Protein AF-A0A4P6BBP7-F1 (afdb_monomer_lite)

Sequence (176 aa):
MAFYSIGCSCLPKFGIRTSGDTGTNFFDWLITDVNALEKSLVGFSEEQFLNNGVEVCDNELRVKDLYTGLRFQHDFPVFSNDKIDPSKIDGAISEIREKYIRRRNRLFEEFHNDNSPTLIRYEWEIANGDEGREETYARRIKDVIDASLGKDYNLIVISNDILSNRVKENTLFFKS

pLDDT: mean 78.28, std 14.06, range [38.88, 96.06]

Radius of gyration: 16.21 Å; chains: 1; bounding box: 40×38×41 Å

Structure (mmCIF, N/CA/C/O backbone):
data_AF-A0A4P6BBP7-F1
#
_entry.id   AF-A0A4P6BBP7-F1
#
loop_
_atom_site.group_PDB
_atom_site.id
_atom_site.type_symbol
_atom_site.label_atom_id
_atom_site.label_alt_id
_atom_site.label_comp_id
_atom_site.label_asym_id
_atom_site.label_entity_id
_atom_site.label_seq_id
_atom_site.pdbx_PDB_ins_code
_atom_site.Cartn_x
_atom_site.Cartn_y
_atom_site.Cartn_z
_atom_site.occupancy
_atom_site.B_iso_or_equiv
_atom_site.auth_seq_id
_atom_site.auth_comp_id
_atom_site.auth_asym_id
_atom_site.auth_atom_id
_atom_site.pdbx_PDB_model_num
ATOM 1 N N . MET A 1 1 ? -1.252 12.608 20.192 1.00 65.94 1 MET A N 1
ATOM 2 C CA . MET A 1 1 ? -2.112 11.736 19.368 1.00 65.94 1 MET A CA 1
ATOM 3 C C . MET A 1 1 ? -1.290 11.382 18.147 1.00 65.94 1 MET A C 1
ATOM 5 O O . MET A 1 1 ? -0.775 12.317 17.550 1.00 65.94 1 MET A O 1
ATOM 9 N N . ALA A 1 2 ? -1.052 10.104 17.842 1.00 74.25 2 ALA A N 1
ATOM 10 C CA . ALA A 1 2 ? -0.248 9.758 16.672 1.00 74.25 2 ALA A CA 1
ATOM 11 C C . ALA A 1 2 ? -1.137 9.617 15.428 1.00 74.25 2 ALA A C 1
ATOM 13 O O . ALA A 1 2 ? -2.259 9.106 15.494 1.00 74.25 2 ALA A O 1
ATOM 14 N N . PHE A 1 3 ? -0.619 10.090 14.297 1.00 77.31 3 PHE A N 1
ATOM 15 C CA . PHE A 1 3 ? -1.269 9.998 12.996 1.00 77.31 3 PHE A CA 1
ATOM 16 C C . PHE A 1 3 ? -0.535 8.979 12.133 1.00 77.31 3 PHE A C 1
ATOM 18 O O . PHE A 1 3 ? 0.676 9.083 11.940 1.00 77.31 3 PHE A O 1
ATOM 25 N N . TYR A 1 4 ? -1.266 8.020 11.583 1.00 78.69 4 TYR A N 1
ATOM 26 C CA . TYR A 1 4 ? -0.720 6.960 10.748 1.00 78.69 4 TYR A CA 1
ATOM 27 C C . TYR A 1 4 ? -1.298 7.082 9.343 1.00 78.69 4 TYR A C 1
ATOM 29 O O . TYR A 1 4 ? -2.511 6.999 9.147 1.00 78.69 4 TYR A O 1
ATOM 37 N N . SER A 1 5 ? -0.435 7.266 8.345 1.00 78.00 5 SER A N 1
ATOM 38 C CA . SER A 1 5 ? -0.873 7.239 6.950 1.00 78.00 5 SER A CA 1
ATOM 39 C C . SER A 1 5 ? -1.105 5.800 6.486 1.00 78.00 5 SER A C 1
ATOM 41 O O . SER A 1 5 ? -0.190 4.968 6.518 1.00 78.00 5 SER A O 1
ATOM 43 N N . ILE A 1 6 ? -2.317 5.539 6.003 1.00 76.88 6 ILE A N 1
ATOM 44 C CA . ILE A 1 6 ? -2.772 4.278 5.411 1.00 76.88 6 ILE A CA 1
ATOM 45 C C . ILE A 1 6 ? -3.235 4.514 3.967 1.00 76.88 6 ILE A C 1
ATOM 47 O O . ILE A 1 6 ? -4.378 4.223 3.602 1.00 76.88 6 ILE A O 1
ATOM 51 N N . GLY A 1 7 ? -2.395 5.121 3.127 1.00 66.19 7 GLY A N 1
ATOM 52 C CA . GLY A 1 7 ? -2.910 5.494 1.819 1.00 66.19 7 GLY A CA 1
ATOM 53 C C . GLY A 1 7 ? -1.967 6.041 0.771 1.00 66.19 7 GLY A C 1
ATOM 54 O O . GLY A 1 7 ? -0.746 6.072 0.895 1.00 66.19 7 GLY A O 1
ATOM 55 N N . CYS A 1 8 ? -2.657 6.458 -0.286 1.00 61.72 8 CYS A N 1
ATOM 56 C CA . CYS A 1 8 ? -2.241 6.544 -1.666 1.00 61.72 8 CYS A CA 1
ATOM 57 C C . CYS A 1 8 ? -1.877 7.983 -2.054 1.00 61.72 8 CYS A C 1
ATOM 59 O O . CYS A 1 8 ? -2.603 8.628 -2.802 1.00 61.72 8 CYS A O 1
ATOM 61 N N . SER A 1 9 ? -0.791 8.523 -1.499 1.00 64.44 9 SER A N 1
ATOM 62 C CA . SER A 1 9 ? -0.147 9.764 -1.965 1.00 64.44 9 SER A CA 1
ATOM 63 C C . SER A 1 9 ? 1.050 10.102 -1.071 1.00 64.44 9 SER A C 1
ATOM 65 O O . SER A 1 9 ? 1.073 9.781 0.117 1.00 64.44 9 SER A O 1
ATOM 67 N N . CYS A 1 10 ? 2.036 10.821 -1.611 1.00 67.75 10 CYS A N 1
ATOM 68 C CA . CYS A 1 10 ? 3.099 11.436 -0.817 1.00 67.75 10 CYS A CA 1
ATOM 69 C C . CYS A 1 10 ? 2.602 12.610 0.057 1.00 67.75 10 CYS A C 1
ATOM 71 O O . CYS A 1 10 ? 3.303 13.003 0.992 1.00 67.75 10 CYS A O 1
ATOM 73 N N . LEU A 1 11 ? 1.404 13.150 -0.205 1.00 68.19 11 LEU A N 1
ATOM 74 C CA . LEU A 1 11 ? 0.870 14.346 0.457 1.00 68.19 11 LEU A CA 1
ATOM 75 C C . LEU A 1 11 ? 0.536 14.144 1.948 1.00 68.19 11 LEU A C 1
ATOM 77 O O . LEU A 1 11 ? 1.044 14.928 2.750 1.00 68.19 11 LEU A O 1
ATOM 81 N N . PRO A 1 12 ? -0.221 13.111 2.384 1.00 68.00 12 PRO A N 1
ATOM 82 C CA . PRO A 1 12 ? -0.487 12.895 3.813 1.00 68.00 12 PRO A CA 1
ATOM 83 C C . PRO A 1 12 ? 0.788 12.694 4.616 1.00 68.00 12 PRO A C 1
ATOM 85 O O . PRO A 1 12 ? 0.944 13.236 5.705 1.00 68.00 12 PRO A O 1
ATOM 88 N N . LYS A 1 13 ? 1.741 11.961 4.035 1.00 70.56 13 LYS A N 1
ATOM 89 C CA . LYS A 1 13 ? 3.064 11.764 4.617 1.00 70.56 13 LYS A CA 1
ATOM 90 C C . LYS A 1 13 ? 3.785 13.096 4.821 1.00 70.56 13 LYS A C 1
ATOM 92 O O . LYS A 1 13 ? 4.367 13.313 5.881 1.00 70.56 13 LYS A O 1
ATOM 97 N N . PHE A 1 14 ? 3.806 13.953 3.798 1.00 71.38 14 PHE A N 1
ATOM 98 C CA . PHE A 1 14 ? 4.422 15.273 3.906 1.00 71.38 14 PHE A CA 1
ATOM 99 C C . PHE A 1 14 ? 3.766 16.071 5.036 1.00 71.38 14 PHE A C 1
ATOM 101 O O . PHE A 1 14 ? 4.481 16.539 5.916 1.00 71.38 14 PHE A O 1
ATOM 108 N N . GLY A 1 15 ? 2.430 16.092 5.081 1.00 71.00 15 GLY A N 1
ATOM 109 C CA . GLY A 1 15 ? 1.651 16.734 6.141 1.00 71.00 15 GLY A CA 1
ATOM 110 C C . GLY A 1 15 ? 2.038 16.267 7.547 1.00 71.00 15 GLY A C 1
ATOM 111 O O . GLY A 1 15 ? 2.456 17.097 8.352 1.00 71.00 15 GLY A O 1
ATOM 112 N N . ILE A 1 16 ? 1.994 14.951 7.807 1.00 71.31 16 ILE A N 1
ATOM 113 C CA . ILE A 1 16 ? 2.347 14.349 9.112 1.00 71.31 16 ILE A CA 1
ATOM 114 C C . ILE A 1 16 ? 3.785 14.701 9.516 1.00 71.31 16 ILE A C 1
ATOM 116 O O . ILE A 1 16 ? 4.058 15.020 10.666 1.00 71.31 16 ILE A O 1
ATOM 120 N N . ARG A 1 17 ? 4.734 14.686 8.573 1.00 71.19 17 ARG A N 1
ATOM 121 C CA . ARG A 1 17 ? 6.128 15.055 8.874 1.00 71.19 17 ARG A CA 1
ATOM 122 C C . ARG A 1 17 ? 6.276 16.529 9.224 1.00 71.19 17 ARG A C 1
ATOM 124 O O . ARG A 1 17 ? 7.083 16.873 10.082 1.00 71.19 17 ARG A O 1
ATOM 131 N N . THR A 1 18 ? 5.545 17.395 8.531 1.00 72.75 18 THR A N 1
ATOM 132 C CA . THR A 1 18 ? 5.623 18.844 8.741 1.00 72.75 18 THR A CA 1
ATOM 133 C C . THR A 1 18 ? 4.843 19.327 9.959 1.00 72.75 18 THR A C 1
ATOM 135 O O . THR A 1 18 ? 5.152 20.406 10.455 1.00 72.75 18 THR A O 1
ATOM 138 N N . SER A 1 19 ? 3.880 18.552 10.473 1.00 70.44 19 SER A N 1
ATOM 139 C CA . SER A 1 19 ? 3.120 18.913 11.680 1.00 70.44 19 SER A CA 1
ATOM 140 C C . SER A 1 19 ? 3.925 18.766 12.976 1.00 70.44 19 SER A C 1
ATOM 142 O O . SER A 1 19 ? 3.498 19.261 14.015 1.00 70.44 19 SER A O 1
ATOM 144 N N . GLY A 1 20 ? 5.100 18.125 12.927 1.00 65.62 20 GLY A N 1
ATOM 145 C CA . GLY A 1 20 ? 5.904 17.813 14.112 1.00 65.62 20 GLY A CA 1
ATOM 146 C C . GLY A 1 20 ? 5.455 16.542 14.838 1.00 65.62 20 GLY A C 1
ATOM 147 O O . GLY A 1 20 ? 6.032 16.199 15.871 1.00 65.62 20 GLY A O 1
ATOM 148 N N . ASP A 1 21 ? 4.472 15.822 14.292 1.00 66.62 21 ASP A N 1
ATOM 149 C CA . ASP A 1 21 ? 4.033 14.535 14.818 1.00 66.62 21 ASP A CA 1
ATOM 150 C C . ASP A 1 21 ? 5.002 13.414 14.417 1.00 66.62 21 ASP A C 1
ATOM 152 O O . ASP A 1 21 ? 5.487 13.328 13.288 1.00 66.62 21 ASP A O 1
ATOM 156 N N . THR A 1 22 ? 5.274 12.499 15.346 1.00 58.69 22 THR A N 1
ATOM 157 C CA . THR A 1 22 ? 6.232 11.394 15.161 1.00 58.69 22 THR A CA 1
ATOM 158 C C . THR A 1 22 ? 5.605 10.131 14.561 1.00 58.69 22 THR A C 1
ATOM 160 O O . THR A 1 22 ? 6.147 9.042 14.735 1.00 58.69 22 THR A O 1
ATOM 163 N N . GLY A 1 23 ? 4.450 10.241 13.900 1.00 60.41 23 GLY A N 1
ATOM 164 C CA . GLY A 1 23 ? 3.706 9.088 13.390 1.00 60.41 23 GLY A CA 1
ATOM 165 C C . GLY A 1 23 ? 4.483 8.261 12.354 1.00 60.41 23 GLY A C 1
ATOM 166 O O . GLY A 1 23 ? 5.104 8.807 11.435 1.00 60.41 23 GLY A O 1
ATOM 167 N N . THR A 1 24 ? 4.447 6.929 12.481 1.00 62.25 24 THR A N 1
ATOM 168 C CA . THR A 1 24 ? 5.025 5.993 11.497 1.00 62.25 24 THR A CA 1
ATOM 169 C C . THR A 1 24 ? 4.040 5.750 10.343 1.00 62.25 24 THR A C 1
ATOM 171 O O . THR A 1 24 ? 2.829 5.855 10.506 1.00 62.25 24 THR A O 1
ATOM 174 N N . ASN A 1 25 ? 4.546 5.454 9.137 1.00 68.12 25 ASN A N 1
ATOM 175 C CA . ASN A 1 25 ? 3.744 5.385 7.905 1.00 68.12 25 ASN A CA 1
ATOM 176 C C . ASN A 1 25 ? 3.723 3.965 7.325 1.00 68.12 25 ASN A C 1
ATOM 178 O O . ASN A 1 25 ? 4.788 3.381 7.117 1.00 68.12 25 ASN A O 1
ATOM 182 N N . PHE A 1 26 ? 2.530 3.444 7.024 1.00 64.12 26 PHE A N 1
ATOM 183 C CA . PHE A 1 26 ? 2.342 2.052 6.594 1.00 64.12 26 PHE A CA 1
ATOM 184 C C . PHE A 1 26 ? 2.663 1.862 5.115 1.00 64.12 26 PHE A C 1
ATOM 186 O O . PHE A 1 26 ? 3.435 0.991 4.728 1.00 64.12 26 PHE A O 1
ATOM 193 N N . PHE A 1 27 ? 2.088 2.735 4.291 1.00 68.06 27 PHE A N 1
ATOM 194 C CA . PHE A 1 27 ? 2.202 2.724 2.835 1.00 68.06 27 PHE A CA 1
ATOM 195 C C . PHE A 1 27 ? 3.082 3.863 2.354 1.00 68.06 27 PHE A C 1
ATOM 197 O O . PHE A 1 27 ? 2.708 4.672 1.506 1.00 68.06 27 PHE A O 1
ATOM 204 N N . ASP A 1 28 ? 4.260 3.969 2.954 1.00 65.06 28 ASP A N 1
ATOM 205 C CA . ASP A 1 28 ? 5.179 5.018 2.570 1.00 65.06 28 ASP A CA 1
ATOM 206 C C . ASP A 1 28 ? 5.601 4.844 1.103 1.00 65.06 28 ASP A C 1
ATOM 208 O O . ASP A 1 28 ? 6.274 3.871 0.788 1.00 65.06 28 ASP A O 1
ATOM 212 N N . TRP A 1 29 ? 5.206 5.791 0.244 1.00 65.88 29 TRP A N 1
ATOM 213 C CA . TRP A 1 29 ? 5.524 5.837 -1.196 1.00 65.88 29 TRP A CA 1
ATOM 214 C C . TRP A 1 29 ? 4.840 4.770 -2.053 1.00 65.88 29 TRP A C 1
ATOM 216 O O . TRP 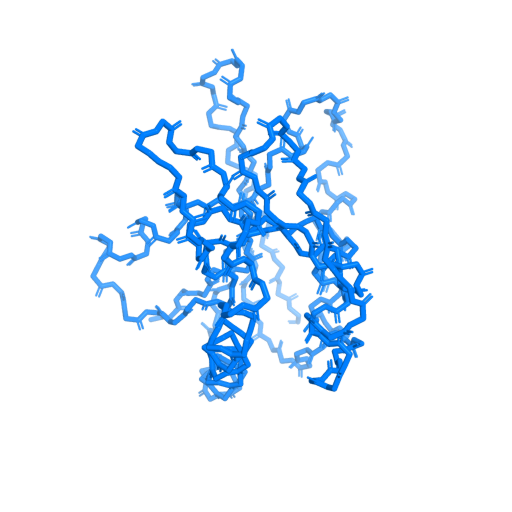A 1 29 ? 5.240 4.532 -3.197 1.00 65.88 29 TRP A O 1
ATOM 226 N N . LEU A 1 30 ? 3.754 4.208 -1.518 1.00 74.56 30 LEU A N 1
ATOM 227 C CA . LEU A 1 30 ? 2.931 3.222 -2.197 1.00 74.56 30 LEU A CA 1
ATOM 228 C C . LEU A 1 30 ? 1.575 3.796 -2.587 1.00 74.56 30 LEU A C 1
ATOM 230 O O . LEU A 1 30 ? 0.913 4.502 -1.825 1.00 74.56 30 LEU A O 1
ATOM 234 N N . ILE A 1 31 ? 1.145 3.433 -3.784 1.00 70.00 31 ILE A N 1
ATOM 235 C CA . ILE A 1 31 ? -0.215 3.636 -4.267 1.00 70.00 31 ILE A CA 1
ATOM 236 C C . ILE A 1 31 ? -1.011 2.395 -3.896 1.00 70.00 31 ILE A C 1
ATOM 238 O O . ILE A 1 31 ? -0.626 1.270 -4.223 1.00 70.00 31 ILE A O 1
ATOM 242 N N . THR A 1 32 ? -2.100 2.624 -3.172 1.00 74.44 32 THR A N 1
ATOM 243 C CA . THR A 1 32 ? -2.875 1.591 -2.487 1.00 74.44 32 THR A CA 1
ATOM 244 C C . THR A 1 32 ? -4.347 1.795 -2.770 1.00 74.44 32 THR A C 1
ATOM 246 O O . THR A 1 32 ? -5.036 2.464 -2.004 1.00 74.44 32 THR A O 1
ATOM 249 N N . ASP A 1 33 ? -4.854 1.215 -3.854 1.00 78.44 33 ASP A N 1
ATOM 250 C CA . ASP A 1 33 ? -6.305 1.073 -3.994 1.00 78.44 33 ASP A CA 1
ATOM 251 C C . ASP A 1 33 ? -6.866 0.194 -2.854 1.00 78.44 33 ASP A C 1
ATOM 253 O O . ASP A 1 33 ? -6.117 -0.409 -2.074 1.00 78.44 33 ASP A O 1
ATOM 257 N N . VAL A 1 34 ? -8.189 0.153 -2.691 1.00 79.62 34 VAL A N 1
ATOM 258 C CA . VAL A 1 34 ? -8.803 -0.598 -1.580 1.00 79.62 34 VAL A CA 1
ATOM 259 C C . VAL A 1 34 ? -8.520 -2.100 -1.653 1.00 79.62 34 VAL A C 1
ATOM 261 O O . VAL A 1 34 ? -8.379 -2.732 -0.607 1.00 79.62 34 VAL A O 1
ATOM 264 N N . ASN A 1 35 ? -8.386 -2.682 -2.846 1.00 83.81 35 ASN A N 1
ATOM 265 C CA . ASN A 1 35 ? -8.072 -4.108 -2.965 1.00 83.81 35 ASN A CA 1
ATOM 266 C C . ASN A 1 35 ? -6.640 -4.381 -2.490 1.00 83.81 35 ASN A C 1
ATOM 268 O O . ASN A 1 35 ? -6.394 -5.347 -1.766 1.00 83.81 35 ASN A O 1
ATOM 272 N N . ALA A 1 36 ? -5.701 -3.508 -2.860 1.00 86.50 36 ALA A N 1
ATOM 273 C CA . ALA A 1 36 ? -4.322 -3.603 -2.407 1.00 86.50 36 ALA A CA 1
ATOM 274 C C . ALA A 1 36 ? -4.201 -3.380 -0.897 1.00 86.50 36 ALA A C 1
ATOM 276 O O . ALA A 1 36 ? -3.488 -4.123 -0.223 1.00 86.50 36 ALA A O 1
ATOM 277 N N . LEU A 1 37 ? -4.958 -2.427 -0.344 1.00 85.56 37 LEU A N 1
ATOM 278 C CA . LEU A 1 37 ? -5.078 -2.226 1.101 1.00 85.56 37 LEU A CA 1
ATOM 279 C C . LEU A 1 37 ? -5.524 -3.515 1.808 1.00 85.56 37 LEU A C 1
ATOM 281 O O . LEU A 1 37 ? -4.878 -3.948 2.761 1.00 85.56 37 LEU A O 1
ATOM 285 N N . GLU A 1 38 ? -6.605 -4.132 1.330 1.00 86.94 38 GLU A N 1
ATOM 286 C CA . GLU A 1 38 ? -7.158 -5.368 1.888 1.00 86.94 38 GLU A CA 1
ATOM 287 C C . GLU A 1 38 ? -6.127 -6.500 1.890 1.00 86.94 38 GLU A C 1
ATOM 289 O O . GLU A 1 38 ? -5.894 -7.137 2.923 1.00 86.94 38 GLU A O 1
ATOM 294 N N . LYS A 1 39 ? -5.432 -6.702 0.765 1.00 87.88 39 LYS A N 1
ATOM 295 C CA . LYS A 1 39 ? -4.370 -7.709 0.657 1.00 87.88 39 LYS A CA 1
ATOM 296 C C . LYS A 1 39 ? -3.187 -7.424 1.579 1.00 87.88 39 LYS A C 1
ATOM 298 O O . LYS A 1 39 ? -2.642 -8.361 2.156 1.00 87.88 39 LYS A O 1
ATOM 303 N N . SER A 1 40 ? -2.799 -6.165 1.760 1.00 85.75 40 SER A N 1
ATOM 304 C CA . SER A 1 40 ? -1.682 -5.782 2.633 1.00 85.75 40 SER A CA 1
ATOM 305 C C . SER A 1 40 ? -2.002 -5.843 4.132 1.00 85.75 40 SER A C 1
ATOM 307 O O . SER A 1 40 ? -1.079 -5.967 4.947 1.00 85.75 40 SER A O 1
ATOM 309 N N . LEU A 1 41 ? -3.281 -5.751 4.508 1.00 84.31 41 LEU A N 1
ATOM 310 C CA . LEU A 1 41 ? -3.718 -5.751 5.904 1.00 84.31 41 LEU A CA 1
ATOM 311 C C . LEU A 1 41 ? -4.217 -7.118 6.383 1.00 84.31 41 LEU A C 1
ATOM 313 O O . LEU A 1 41 ? -3.716 -7.609 7.391 1.00 84.31 41 LEU A O 1
ATOM 317 N N . VAL A 1 42 ? -5.153 -7.745 5.667 1.00 83.12 42 VAL A N 1
ATOM 318 C CA . VAL A 1 42 ? -5.840 -8.973 6.116 1.00 83.12 42 VAL A CA 1
ATOM 319 C C . VAL A 1 42 ? -5.174 -10.235 5.561 1.00 83.12 42 VAL A C 1
ATOM 321 O O . VAL A 1 42 ? -5.053 -11.239 6.254 1.00 83.12 42 VAL A O 1
ATOM 324 N N . GLY A 1 43 ? -4.722 -10.191 4.307 1.00 79.00 43 GLY A N 1
ATOM 325 C CA . GLY A 1 43 ? -4.213 -11.357 3.578 1.00 79.00 43 GLY A CA 1
ATOM 326 C C . GLY A 1 43 ? -2.719 -11.307 3.277 1.00 79.00 43 GLY A C 1
ATOM 327 O O . GLY A 1 43 ? -2.305 -11.811 2.239 1.00 79.00 43 GLY A O 1
ATOM 328 N N . PHE A 1 44 ? -1.904 -10.648 4.098 1.00 89.44 44 PHE A N 1
ATOM 329 C CA . PHE A 1 44 ? -0.506 -10.406 3.742 1.00 89.44 44 PHE A CA 1
ATOM 330 C C . PHE A 1 44 ? 0.363 -11.658 3.917 1.00 89.44 44 PHE A C 1
ATOM 332 O O . PHE A 1 44 ? 0.409 -12.241 4.997 1.00 89.44 44 PHE A O 1
ATOM 339 N N . SER A 1 45 ? 1.098 -12.025 2.866 1.00 92.75 45 SER A N 1
ATOM 340 C CA . SER A 1 45 ? 2.113 -13.079 2.890 1.00 92.75 45 SER A CA 1
ATOM 341 C C . SER A 1 45 ? 3.475 -12.477 2.563 1.00 92.75 45 SER A C 1
ATOM 343 O O . SER A 1 45 ? 3.706 -12.012 1.445 1.00 92.75 45 SER A O 1
ATOM 345 N N . GLU A 1 46 ? 4.389 -12.505 3.537 1.00 92.50 46 GLU A N 1
ATOM 346 C CA . GLU A 1 46 ? 5.773 -12.043 3.365 1.00 92.50 46 GLU A CA 1
ATOM 347 C C . GLU A 1 46 ? 6.531 -12.845 2.305 1.00 92.50 46 GLU A C 1
ATOM 349 O O . GLU A 1 46 ? 7.462 -12.324 1.688 1.00 92.50 46 GLU A O 1
ATOM 354 N N . GLU A 1 47 ? 6.150 -14.107 2.100 1.00 92.38 47 GLU A N 1
ATOM 355 C CA . GLU A 1 47 ? 6.760 -15.000 1.116 1.00 92.38 47 GLU A CA 1
ATOM 356 C C . GLU A 1 47 ? 6.322 -14.677 -0.310 1.00 92.38 47 GLU A C 1
ATOM 358 O O . GLU A 1 47 ? 7.115 -14.848 -1.231 1.00 92.38 47 GLU A O 1
ATOM 363 N N . GLN A 1 48 ? 5.086 -14.208 -0.503 1.00 94.00 48 GLN A N 1
ATOM 364 C CA . GLN A 1 48 ? 4.543 -13.901 -1.831 1.00 94.00 48 GLN A CA 1
ATOM 365 C C . GLN A 1 48 ? 4.808 -12.457 -2.256 1.00 94.00 48 GLN A C 1
ATOM 367 O O . GLN A 1 48 ? 4.977 -12.185 -3.445 1.00 94.00 48 GLN A O 1
ATOM 372 N N . PHE A 1 49 ? 4.868 -11.536 -1.296 1.00 93.94 49 PHE A N 1
ATOM 373 C CA . PHE A 1 49 ? 5.075 -10.116 -1.548 1.00 93.94 49 PHE A CA 1
ATOM 374 C C . PHE A 1 49 ? 6.392 -9.846 -2.295 1.00 93.94 49 PHE A C 1
ATOM 376 O O . PHE A 1 49 ? 7.464 -10.208 -1.810 1.00 93.94 49 PHE A O 1
ATOM 383 N N . LEU A 1 50 ? 6.297 -9.221 -3.476 1.00 93.25 50 LEU A N 1
ATOM 384 C CA . LEU A 1 50 ? 7.385 -8.957 -4.433 1.00 93.25 50 LEU A CA 1
ATOM 385 C C . LEU A 1 50 ? 8.114 -10.195 -4.986 1.00 93.25 50 LEU A C 1
ATOM 387 O O . LEU A 1 50 ? 8.984 -10.057 -5.840 1.00 93.25 50 LEU A O 1
ATOM 391 N N . ASN A 1 51 ? 7.731 -11.401 -4.564 1.00 92.88 51 ASN A N 1
ATOM 392 C CA . ASN A 1 51 ? 8.279 -12.662 -5.066 1.00 92.88 51 ASN A CA 1
ATOM 393 C C . ASN A 1 51 ? 7.353 -13.341 -6.084 1.00 92.88 51 ASN A C 1
ATOM 395 O O . ASN A 1 51 ? 7.813 -14.150 -6.884 1.00 92.88 51 ASN A O 1
ATOM 399 N N . ASN A 1 52 ? 6.056 -13.017 -6.085 1.00 91.44 52 ASN A N 1
ATOM 400 C CA . ASN A 1 52 ? 5.077 -13.557 -7.035 1.00 91.44 52 ASN A CA 1
ATOM 401 C C . ASN A 1 52 ? 5.040 -12.778 -8.368 1.00 91.44 52 ASN A C 1
ATOM 403 O O . ASN A 1 52 ? 4.027 -12.770 -9.069 1.00 91.44 52 ASN A O 1
ATOM 407 N N . GLY A 1 53 ? 6.138 -12.099 -8.698 1.00 92.25 53 GLY A N 1
ATOM 408 C CA . GLY A 1 53 ? 6.275 -11.263 -9.881 1.00 92.25 53 GLY A CA 1
ATOM 409 C C . GLY A 1 53 ? 5.879 -9.804 -9.661 1.00 92.25 53 GLY A C 1
ATOM 410 O O . GLY A 1 53 ? 5.047 -9.456 -8.819 1.00 92.25 53 GLY A O 1
ATOM 411 N N . VAL A 1 54 ? 6.495 -8.950 -10.472 1.00 96.06 54 VAL A N 1
ATOM 412 C CA . VAL A 1 54 ? 6.246 -7.512 -10.526 1.00 96.06 54 VAL A CA 1
ATOM 413 C C . VAL A 1 54 ? 6.061 -7.073 -11.976 1.00 96.06 54 VAL A C 1
ATOM 415 O O . VAL A 1 54 ? 6.579 -7.712 -12.891 1.00 96.06 54 VAL A O 1
ATOM 418 N N . GLU A 1 55 ? 5.342 -5.977 -12.195 1.00 95.75 55 GLU A N 1
ATOM 419 C CA . GLU A 1 55 ? 5.155 -5.382 -13.522 1.00 95.75 55 GLU A CA 1
ATOM 420 C C . GLU A 1 55 ? 5.490 -3.889 -13.520 1.00 95.75 55 GLU A C 1
ATOM 422 O O . GLU A 1 55 ? 5.147 -3.168 -12.587 1.00 95.75 55 GLU A O 1
ATOM 427 N N . VAL A 1 56 ? 6.142 -3.402 -14.576 1.00 95.12 56 VAL A N 1
ATOM 428 C CA . VAL A 1 56 ? 6.302 -1.959 -14.800 1.00 95.12 56 VAL A CA 1
ATOM 429 C C . VAL A 1 56 ? 5.000 -1.414 -15.385 1.00 95.12 56 VAL A C 1
ATOM 431 O O . VAL A 1 56 ? 4.499 -1.938 -16.378 1.00 95.12 56 VAL A O 1
ATOM 434 N N . CYS A 1 57 ? 4.440 -0.367 -14.782 1.00 92.06 57 CYS A N 1
ATOM 435 C CA . CYS A 1 57 ? 3.125 0.166 -15.133 1.00 92.06 57 CYS A CA 1
ATOM 436 C C . CYS A 1 57 ? 3.090 1.703 -15.148 1.00 92.06 57 CYS A C 1
ATOM 438 O O . CYS A 1 57 ? 4.108 2.372 -14.954 1.00 92.06 57 CYS A O 1
ATOM 440 N N . ASP A 1 58 ? 1.910 2.261 -15.445 1.00 88.88 58 ASP A N 1
ATOM 441 C CA . ASP A 1 58 ? 1.634 3.703 -15.480 1.00 88.88 58 ASP A CA 1
ATOM 442 C C . ASP A 1 58 ? 2.642 4.500 -16.331 1.00 88.88 58 ASP A C 1
ATOM 444 O O . ASP A 1 58 ? 3.251 5.460 -15.864 1.00 88.88 58 ASP A O 1
ATOM 448 N N . ASN A 1 59 ? 2.829 4.090 -17.593 1.00 92.06 59 ASN A N 1
ATOM 449 C CA . ASN A 1 59 ? 3.806 4.675 -18.526 1.00 92.06 59 ASN A CA 1
ATOM 450 C C . ASN A 1 59 ? 5.255 4.638 -18.010 1.00 92.06 59 ASN A C 1
ATOM 452 O O . ASN A 1 59 ? 6.015 5.588 -18.204 1.00 92.06 59 ASN A O 1
ATOM 456 N N . GLU A 1 60 ? 5.629 3.521 -17.382 1.00 93.50 60 GLU A N 1
ATOM 457 C CA . GLU A 1 60 ? 6.975 3.260 -16.854 1.00 93.50 60 GLU A CA 1
ATOM 458 C C . GLU A 1 60 ? 7.343 4.112 -15.639 1.00 93.50 60 GLU A C 1
ATOM 460 O O . GLU A 1 60 ? 8.515 4.233 -15.299 1.00 93.50 60 GLU A O 1
ATOM 465 N N . LEU A 1 61 ? 6.357 4.697 -14.962 1.00 90.94 61 LEU A N 1
ATOM 466 C CA . LEU A 1 61 ? 6.588 5.511 -13.769 1.00 90.94 61 LEU A CA 1
ATOM 467 C C . LEU A 1 61 ? 6.563 4.691 -12.480 1.00 90.94 61 LEU A C 1
ATOM 469 O O . LEU A 1 61 ? 6.917 5.211 -11.422 1.00 90.94 61 LEU A O 1
ATOM 473 N N . ARG A 1 62 ? 6.075 3.445 -12.534 1.00 91.69 62 ARG A N 1
ATOM 474 C CA . ARG A 1 62 ? 5.833 2.627 -11.342 1.00 91.69 62 ARG A CA 1
ATOM 475 C C . ARG A 1 62 ? 6.140 1.162 -11.570 1.00 91.69 62 ARG A C 1
ATOM 477 O O . ARG A 1 62 ? 6.099 0.670 -12.695 1.00 91.69 62 ARG A O 1
ATOM 484 N N . VAL A 1 63 ? 6.386 0.468 -10.467 1.00 93.88 63 VAL A N 1
ATOM 485 C CA . VAL A 1 63 ? 6.411 -0.996 -10.400 1.00 93.88 63 VAL A CA 1
ATOM 486 C C . VAL A 1 63 ? 5.213 -1.448 -9.581 1.00 93.88 63 VAL A C 1
ATOM 488 O O . VAL A 1 63 ? 4.957 -0.873 -8.530 1.00 93.88 63 VAL A O 1
ATOM 491 N N . LYS A 1 64 ? 4.469 -2.453 -10.028 1.00 94.19 64 LYS A N 1
ATOM 492 C CA . LYS A 1 64 ? 3.347 -3.049 -9.302 1.00 94.19 64 LYS A CA 1
ATOM 493 C C . LYS A 1 64 ? 3.696 -4.464 -8.862 1.00 94.19 64 LYS A C 1
ATOM 495 O O . LYS A 1 64 ? 4.125 -5.275 -9.674 1.00 94.19 64 LYS A O 1
ATOM 500 N N . ASP A 1 65 ? 3.484 -4.754 -7.583 1.00 95.12 65 ASP A N 1
ATOM 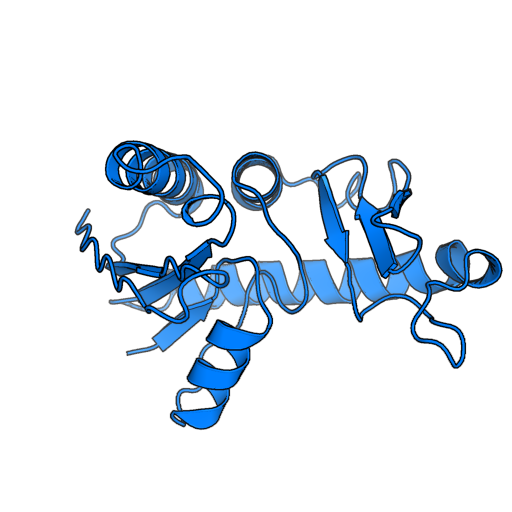501 C CA . ASP A 1 65 ? 3.513 -6.114 -7.047 1.00 95.12 65 ASP A CA 1
ATOM 502 C C . ASP A 1 65 ? 2.269 -6.871 -7.519 1.00 95.12 65 ASP A C 1
ATOM 504 O O . ASP A 1 65 ? 1.144 -6.431 -7.275 1.00 95.12 65 ASP A O 1
ATOM 508 N N . LEU A 1 66 ? 2.446 -8.010 -8.189 1.00 94.69 66 LEU A N 1
ATOM 509 C CA . LEU A 1 66 ? 1.316 -8.768 -8.737 1.00 94.69 66 LEU A CA 1
ATOM 510 C C . LEU A 1 66 ? 0.517 -9.506 -7.656 1.00 94.69 66 LEU A C 1
ATOM 512 O O . LEU A 1 66 ? -0.639 -9.855 -7.889 1.00 94.69 66 LEU A O 1
ATOM 516 N N . TYR A 1 67 ? 1.106 -9.737 -6.479 1.00 94.00 67 TYR A N 1
ATOM 517 C CA . TYR A 1 67 ? 0.430 -10.398 -5.365 1.00 94.00 67 TYR A CA 1
ATOM 518 C C . TYR A 1 67 ? -0.551 -9.472 -4.636 1.00 94.00 67 TYR A C 1
ATOM 520 O O . TYR A 1 67 ? -1.738 -9.781 -4.512 1.00 94.00 67 TYR A O 1
ATOM 528 N N . THR A 1 68 ? -0.059 -8.339 -4.139 1.00 91.56 68 THR A N 1
ATOM 529 C CA . THR A 1 68 ? -0.873 -7.374 -3.391 1.00 91.56 68 THR A CA 1
ATOM 530 C C . THR A 1 68 ? -1.553 -6.353 -4.287 1.00 91.56 68 THR A C 1
ATOM 532 O O . THR A 1 68 ? -2.564 -5.798 -3.887 1.00 91.56 68 THR A O 1
ATOM 535 N N . GLY A 1 69 ? -1.029 -6.07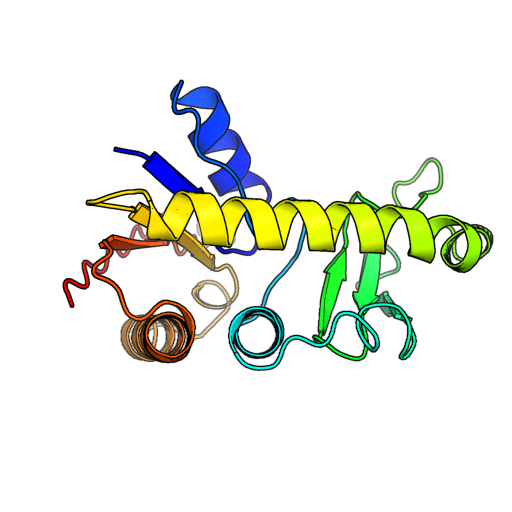7 -5.482 1.00 91.00 69 GLY A N 1
ATOM 536 C CA . GLY A 1 69 ? -1.479 -4.965 -6.321 1.00 91.00 69 GLY A CA 1
ATOM 537 C C . GLY A 1 69 ? -0.890 -3.605 -5.929 1.00 91.00 69 GLY A C 1
ATOM 538 O O . GLY A 1 69 ? -1.182 -2.612 -6.599 1.00 91.00 69 GLY A O 1
ATOM 539 N N . LEU A 1 70 ? -0.045 -3.545 -4.890 1.00 89.62 70 LEU A N 1
ATOM 540 C CA . LEU A 1 70 ? 0.649 -2.324 -4.475 1.00 89.62 70 LEU A CA 1
ATOM 541 C C . LEU A 1 70 ? 1.523 -1.783 -5.602 1.00 89.62 70 LEU A C 1
ATOM 543 O O . LEU A 1 70 ? 2.269 -2.542 -6.222 1.00 89.62 70 LEU A O 1
ATOM 547 N N . ARG A 1 71 ? 1.481 -0.465 -5.825 1.00 89.56 71 ARG A N 1
ATOM 548 C CA . ARG A 1 71 ? 2.358 0.200 -6.803 1.00 89.56 71 ARG A CA 1
ATOM 549 C C . ARG A 1 71 ? 3.375 1.084 -6.101 1.00 89.56 71 ARG A C 1
ATOM 551 O O . ARG A 1 71 ? 3.025 1.875 -5.229 1.00 89.56 71 ARG A O 1
ATOM 558 N N . PHE A 1 72 ? 4.620 0.971 -6.524 1.00 88.94 72 PHE A N 1
ATOM 559 C CA . PHE A 1 72 ? 5.792 1.641 -5.990 1.00 88.94 72 PHE A CA 1
ATOM 560 C C . PHE A 1 72 ? 6.217 2.720 -6.976 1.00 88.94 72 PHE A C 1
ATOM 562 O O . PHE A 1 72 ? 6.379 2.436 -8.163 1.00 88.94 72 PHE A O 1
ATOM 569 N N . GLN A 1 73 ? 6.403 3.946 -6.490 1.00 82.00 73 GLN A N 1
ATOM 570 C CA . GLN A 1 73 ? 6.842 5.060 -7.335 1.00 82.00 73 GLN A CA 1
ATOM 571 C C . GLN A 1 73 ? 8.325 5.394 -7.144 1.00 82.00 73 GLN A C 1
ATOM 573 O O . GLN A 1 73 ? 9.034 5.600 -8.118 1.00 82.00 73 GLN A O 1
ATOM 578 N N . HIS A 1 74 ? 8.803 5.445 -5.899 1.00 81.94 74 HIS A N 1
ATOM 579 C CA . HIS A 1 74 ? 10.126 6.005 -5.584 1.00 81.94 74 HIS A CA 1
ATOM 580 C C . HIS A 1 74 ? 11.120 4.994 -5.000 1.00 81.94 74 HIS A C 1
ATOM 582 O O . HIS A 1 74 ? 12.257 5.356 -4.713 1.00 81.94 74 HIS A O 1
ATOM 588 N N . ASP A 1 75 ? 10.694 3.752 -4.768 1.00 88.12 75 ASP A N 1
ATOM 589 C CA . ASP A 1 75 ? 11.546 2.734 -4.144 1.00 88.12 75 ASP A CA 1
ATOM 590 C C . ASP A 1 75 ? 12.381 1.946 -5.155 1.00 88.12 75 ASP A C 1
ATOM 592 O O . ASP A 1 75 ? 13.424 1.414 -4.788 1.00 88.12 75 ASP A O 1
ATOM 596 N N . PHE A 1 76 ? 11.950 1.892 -6.416 1.00 91.88 76 PHE A N 1
ATOM 597 C CA . PHE A 1 76 ? 12.674 1.196 -7.474 1.00 91.88 76 PHE A CA 1
ATOM 598 C C . PHE A 1 76 ? 13.649 2.132 -8.202 1.00 91.88 76 PHE A C 1
ATOM 600 O O . PHE A 1 76 ? 13.374 3.327 -8.323 1.00 91.88 76 PHE A O 1
ATOM 607 N N . PRO A 1 77 ? 14.781 1.608 -8.711 1.00 92.69 77 PRO A N 1
ATOM 608 C CA . PRO A 1 77 ? 15.728 2.393 -9.491 1.00 92.69 77 PRO A CA 1
ATOM 609 C C . PRO A 1 77 ? 15.075 3.026 -10.722 1.00 92.69 77 PRO A C 1
ATOM 611 O O . PRO A 1 77 ? 14.340 2.366 -11.458 1.00 92.69 77 PRO A O 1
ATOM 614 N N . VAL A 1 78 ? 15.401 4.293 -10.964 1.00 93.50 78 VAL A N 1
ATOM 615 C CA . VAL A 1 78 ? 14.920 5.066 -12.112 1.00 93.50 78 VAL A CA 1
ATOM 616 C C . VAL A 1 78 ? 16.078 5.550 -12.980 1.00 93.50 78 VAL A C 1
ATOM 618 O O . VAL A 1 78 ? 17.218 5.690 -12.526 1.00 93.50 78 VAL A O 1
ATOM 621 N N . PHE A 1 79 ? 15.777 5.825 -14.242 1.00 92.75 79 PHE A N 1
ATOM 622 C CA . PHE A 1 79 ? 16.613 6.625 -15.125 1.00 92.75 79 PHE A CA 1
ATOM 623 C C . PHE A 1 79 ? 16.572 8.109 -14.730 1.00 92.75 79 PHE A C 1
ATOM 625 O O . PHE A 1 79 ? 15.804 8.537 -13.873 1.00 92.75 79 PHE A O 1
ATOM 632 N N . SER A 1 80 ? 17.375 8.931 -15.408 1.00 90.56 80 SER A N 1
ATOM 633 C CA . SER A 1 80 ? 17.417 10.385 -15.194 1.00 90.56 80 SER A CA 1
ATOM 634 C C . SER A 1 80 ? 16.119 11.125 -15.544 1.00 90.56 80 SER A C 1
ATOM 636 O O . SER A 1 80 ? 15.992 12.300 -15.215 1.00 90.56 80 SER A O 1
ATOM 638 N N . ASN A 1 81 ? 15.177 10.472 -16.227 1.00 89.75 81 ASN A N 1
ATOM 639 C CA . ASN A 1 81 ? 13.863 11.011 -16.581 1.00 89.75 81 ASN A CA 1
ATOM 640 C C . ASN A 1 81 ? 12.736 10.487 -15.669 1.00 89.75 81 ASN A C 1
ATOM 642 O O . ASN A 1 81 ? 11.579 10.498 -16.084 1.00 89.75 81 ASN A O 1
ATOM 646 N N . ASP A 1 82 ? 13.081 9.982 -14.481 1.00 88.06 82 ASP A N 1
ATOM 647 C CA . ASP A 1 82 ? 12.172 9.424 -13.469 1.00 88.06 82 ASP A CA 1
ATOM 648 C C . ASP A 1 82 ? 11.376 8.176 -13.894 1.00 88.06 82 ASP A C 1
ATOM 650 O O . ASP A 1 82 ? 10.495 7.721 -13.164 1.00 88.06 82 ASP A O 1
ATOM 654 N N . LYS A 1 83 ? 11.695 7.573 -15.045 1.00 93.50 83 LYS A N 1
ATOM 655 C CA . LYS A 1 83 ? 11.131 6.277 -15.437 1.00 93.50 83 LYS A CA 1
ATOM 656 C C . LYS A 1 83 ? 11.879 5.132 -14.775 1.00 93.50 83 LYS A C 1
ATOM 658 O O . LYS A 1 83 ? 13.101 5.186 -14.663 1.00 93.50 83 LYS A O 1
ATOM 663 N N . ILE A 1 84 ? 11.160 4.079 -14.402 1.00 94.75 84 ILE A N 1
ATOM 664 C CA . ILE A 1 84 ? 11.724 2.842 -13.859 1.00 94.75 84 ILE A CA 1
ATOM 665 C C . ILE A 1 84 ? 12.775 2.278 -14.822 1.00 94.75 84 ILE A C 1
ATOM 667 O O . ILE A 1 84 ? 12.533 2.201 -16.024 1.00 94.75 84 ILE A O 1
ATOM 671 N N . ASP A 1 85 ? 13.921 1.860 -14.281 1.00 94.81 85 ASP A N 1
ATOM 672 C CA . ASP A 1 85 ? 14.956 1.106 -14.993 1.00 94.81 85 ASP A CA 1
ATOM 673 C C . ASP A 1 85 ? 14.684 -0.403 -14.844 1.00 94.81 85 ASP A C 1
ATOM 675 O O . ASP A 1 85 ? 15.021 -0.982 -13.802 1.00 94.81 85 ASP A O 1
ATOM 679 N N . PRO A 1 86 ? 14.093 -1.079 -15.855 1.00 92.62 86 PRO A N 1
ATOM 680 C CA . PRO A 1 86 ? 13.670 -2.471 -15.713 1.00 92.62 86 PRO A CA 1
ATOM 681 C C . PRO A 1 86 ? 14.843 -3.421 -15.468 1.00 92.62 86 PRO A C 1
ATOM 683 O O . PRO A 1 86 ? 14.675 -4.458 -14.835 1.00 92.62 86 PRO A O 1
ATOM 686 N N . SER A 1 87 ? 16.046 -3.051 -15.923 1.00 94.38 87 SER A N 1
ATOM 687 C CA . SER A 1 87 ? 17.246 -3.885 -15.801 1.00 94.38 87 SER A CA 1
ATOM 688 C C . SER A 1 87 ? 17.747 -4.031 -14.361 1.00 94.38 87 SER A C 1
ATOM 690 O O . SER A 1 87 ? 18.548 -4.918 -14.075 1.00 94.38 87 SER A O 1
ATOM 692 N N . LYS A 1 88 ? 17.278 -3.173 -13.447 1.00 94.38 88 LYS A N 1
ATOM 693 C CA . LYS A 1 88 ? 17.696 -3.150 -12.039 1.00 94.38 88 LYS A CA 1
ATOM 694 C C . LYS A 1 88 ? 16.608 -3.591 -11.066 1.00 94.38 88 LYS A C 1
ATOM 696 O O . LYS A 1 88 ? 16.867 -3.617 -9.865 1.00 94.38 88 LYS A O 1
ATOM 701 N N . ILE A 1 89 ? 15.417 -3.933 -11.558 1.00 93.69 89 ILE A N 1
ATOM 702 C CA . ILE A 1 89 ? 14.281 -4.328 -10.716 1.00 93.69 89 ILE A CA 1
ATOM 703 C C . ILE A 1 89 ? 14.642 -5.542 -9.863 1.00 93.69 89 ILE A C 1
ATOM 705 O O . ILE A 1 89 ? 14.568 -5.459 -8.639 1.00 93.69 89 ILE A O 1
ATOM 709 N N . ASP A 1 90 ? 15.105 -6.625 -10.490 1.00 93.50 90 ASP A N 1
ATOM 710 C CA . ASP A 1 90 ? 15.390 -7.886 -9.795 1.00 93.50 90 ASP A CA 1
ATOM 711 C C . ASP A 1 90 ? 16.426 -7.712 -8.676 1.00 93.50 90 ASP A C 1
ATOM 713 O O . ASP A 1 90 ? 16.283 -8.273 -7.591 1.00 93.50 90 ASP A O 1
ATOM 717 N N . GLY A 1 91 ? 17.436 -6.867 -8.908 1.00 93.00 91 GLY A N 1
ATOM 718 C CA . GLY A 1 91 ? 18.461 -6.549 -7.912 1.00 93.00 91 GLY A CA 1
ATOM 719 C C . GLY A 1 91 ? 17.952 -5.717 -6.729 1.00 93.00 91 GLY A C 1
ATOM 720 O O . GLY A 1 91 ? 18.564 -5.748 -5.666 1.00 93.00 91 GLY A O 1
ATOM 721 N N . ALA A 1 92 ? 16.840 -4.993 -6.891 1.00 93.38 92 ALA A N 1
ATOM 722 C CA . ALA A 1 92 ? 16.269 -4.122 -5.864 1.00 93.38 92 ALA A CA 1
ATOM 723 C C . ALA A 1 92 ? 15.146 -4.790 -5.048 1.00 93.38 92 ALA A C 1
ATOM 725 O O . ALA A 1 92 ? 14.863 -4.352 -3.930 1.00 93.38 92 ALA A O 1
ATOM 726 N N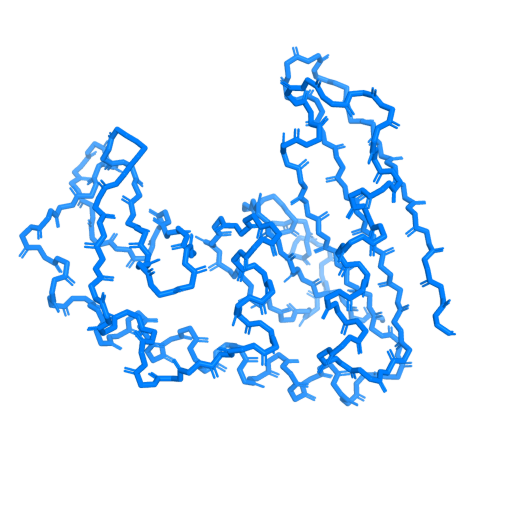 . ILE A 1 93 ? 14.519 -5.855 -5.570 1.00 94.31 93 ILE A N 1
ATOM 727 C CA . ILE A 1 93 ? 13.351 -6.512 -4.954 1.00 94.31 93 ILE A CA 1
ATOM 728 C C . ILE A 1 93 ? 13.596 -6.875 -3.486 1.00 94.31 93 ILE A C 1
ATOM 730 O O . ILE A 1 93 ? 12.769 -6.542 -2.638 1.00 94.31 93 ILE A O 1
ATOM 734 N N . SER A 1 94 ? 14.722 -7.524 -3.168 1.00 93.62 94 SER A N 1
ATOM 735 C CA . SER A 1 94 ? 14.978 -8.020 -1.807 1.00 93.62 94 SER A CA 1
ATOM 736 C C . SER A 1 94 ? 15.038 -6.888 -0.780 1.00 93.62 94 SER A C 1
ATOM 738 O O . SER A 1 94 ? 14.386 -6.958 0.261 1.00 93.62 94 SER A O 1
ATOM 740 N N . GLU A 1 95 ? 15.768 -5.813 -1.085 1.00 93.00 95 GLU A N 1
ATOM 741 C CA . GLU A 1 95 ? 15.919 -4.671 -0.178 1.00 93.00 95 GLU A CA 1
ATOM 742 C C . GLU A 1 95 ? 14.587 -3.935 0.022 1.00 93.00 95 GLU A C 1
ATOM 744 O O . GLU A 1 95 ? 14.201 -3.621 1.152 1.00 93.00 95 GLU A O 1
ATOM 749 N N . ILE A 1 96 ? 13.849 -3.692 -1.066 1.00 91.00 96 ILE A N 1
ATOM 750 C CA . ILE A 1 96 ? 12.546 -3.015 -1.024 1.00 91.00 96 ILE A CA 1
ATOM 751 C C . ILE A 1 96 ? 11.543 -3.847 -0.219 1.00 91.00 96 ILE A C 1
ATOM 753 O O . ILE A 1 96 ? 10.816 -3.304 0.621 1.00 91.00 96 ILE A O 1
ATOM 757 N N . ARG A 1 97 ? 11.537 -5.167 -0.427 1.00 92.19 97 ARG A N 1
ATOM 758 C CA . ARG A 1 97 ? 10.694 -6.116 0.302 1.00 92.19 97 ARG A CA 1
ATOM 759 C C . ARG A 1 97 ? 10.967 -6.062 1.801 1.00 92.19 97 ARG A C 1
ATOM 761 O O . ARG A 1 97 ? 10.039 -5.838 2.580 1.00 92.19 97 ARG A O 1
ATOM 768 N N . GLU A 1 98 ? 12.225 -6.202 2.210 1.00 91.56 98 GLU A N 1
ATOM 769 C CA . GLU A 1 98 ? 12.623 -6.139 3.621 1.00 91.56 98 GLU A CA 1
ATOM 770 C C . GLU A 1 98 ? 12.282 -4.789 4.259 1.00 91.56 98 GLU A C 1
ATOM 772 O O . GLU A 1 98 ? 11.760 -4.730 5.379 1.00 91.56 98 GLU A O 1
ATOM 777 N N . LYS A 1 99 ? 12.544 -3.691 3.541 1.00 88.19 99 LYS A N 1
ATOM 778 C CA . LYS A 1 99 ? 12.210 -2.331 3.974 1.00 88.19 99 LYS A CA 1
ATOM 779 C C . LYS A 1 99 ? 10.716 -2.192 4.243 1.00 88.19 99 LYS A C 1
ATOM 781 O O . LYS A 1 99 ? 10.341 -1.625 5.274 1.00 88.19 99 LYS A O 1
ATOM 786 N N . TYR A 1 100 ? 9.870 -2.684 3.341 1.00 87.38 100 TYR A N 1
ATOM 787 C CA . TYR A 1 100 ? 8.422 -2.598 3.495 1.00 87.38 100 TYR A CA 1
ATOM 788 C C . TYR A 1 100 ? 7.916 -3.473 4.642 1.00 87.38 100 TYR A C 1
ATOM 790 O O . TYR A 1 100 ? 7.214 -2.961 5.512 1.00 87.38 100 TYR A O 1
ATOM 798 N N . ILE A 1 101 ? 8.321 -4.746 4.703 1.00 88.75 101 ILE A N 1
ATOM 799 C CA . ILE A 1 101 ? 7.916 -5.675 5.771 1.00 88.75 101 ILE A CA 1
ATOM 800 C C . ILE A 1 101 ? 8.247 -5.088 7.147 1.00 88.75 101 ILE A C 1
ATOM 802 O O . ILE A 1 101 ? 7.390 -5.029 8.028 1.00 88.75 101 ILE A O 1
ATOM 806 N N . ARG A 1 102 ? 9.459 -4.548 7.313 1.00 87.44 102 ARG A N 1
ATOM 807 C CA . ARG A 1 102 ? 9.880 -3.911 8.567 1.00 87.44 102 ARG A CA 1
ATOM 808 C C . ARG A 1 102 ? 9.001 -2.718 8.941 1.00 87.44 102 ARG A C 1
ATOM 810 O O . ARG A 1 102 ? 8.640 -2.566 10.104 1.00 87.44 102 ARG A O 1
ATOM 817 N N . ARG A 1 103 ? 8.668 -1.856 7.974 1.00 83.25 103 ARG A N 1
ATOM 818 C CA . ARG A 1 103 ? 7.812 -0.674 8.194 1.00 83.25 103 ARG A CA 1
ATOM 819 C C . ARG A 1 103 ? 6.384 -1.069 8.544 1.00 83.25 103 ARG A C 1
ATOM 821 O O . ARG A 1 103 ? 5.823 -0.511 9.482 1.00 83.25 103 ARG A O 1
ATOM 828 N N . ARG A 1 104 ? 5.838 -2.047 7.822 1.00 85.38 104 ARG A N 1
ATOM 829 C CA . ARG A 1 104 ? 4.530 -2.647 8.076 1.00 85.38 104 ARG A CA 1
ATOM 830 C C . ARG A 1 104 ? 4.456 -3.183 9.505 1.00 85.38 104 ARG A C 1
ATOM 832 O O . ARG A 1 104 ? 3.590 -2.754 10.260 1.00 85.38 104 ARG A O 1
ATOM 839 N N . ASN A 1 105 ? 5.382 -4.062 9.886 1.00 85.38 105 ASN A N 1
ATOM 840 C CA . ASN A 1 105 ? 5.360 -4.728 11.190 1.00 85.38 105 ASN A CA 1
ATOM 841 C C . ASN A 1 105 ? 5.528 -3.720 12.335 1.00 85.38 105 ASN A C 1
ATOM 843 O O . ASN A 1 105 ? 4.722 -3.714 13.262 1.00 85.38 105 ASN A O 1
ATOM 847 N N . ARG A 1 106 ? 6.474 -2.778 12.208 1.00 83.69 106 ARG A N 1
ATOM 848 C CA . ARG A 1 106 ? 6.643 -1.687 13.179 1.00 83.69 106 ARG A CA 1
ATOM 849 C C . ARG A 1 106 ? 5.370 -0.858 13.352 1.00 83.69 106 ARG A C 1
ATOM 851 O O . ARG A 1 106 ? 5.033 -0.485 14.470 1.00 83.69 106 ARG A O 1
ATOM 858 N N . LEU A 1 107 ? 4.667 -0.544 12.264 1.00 80.25 107 LEU A N 1
ATOM 859 C CA . LEU A 1 107 ? 3.428 0.216 12.373 1.00 80.25 107 LEU A CA 1
ATOM 860 C C . LEU A 1 107 ? 2.332 -0.574 13.075 1.00 80.25 107 LEU A C 1
ATOM 862 O O . LEU A 1 107 ? 1.635 0.005 13.897 1.00 80.25 107 LEU A O 1
ATOM 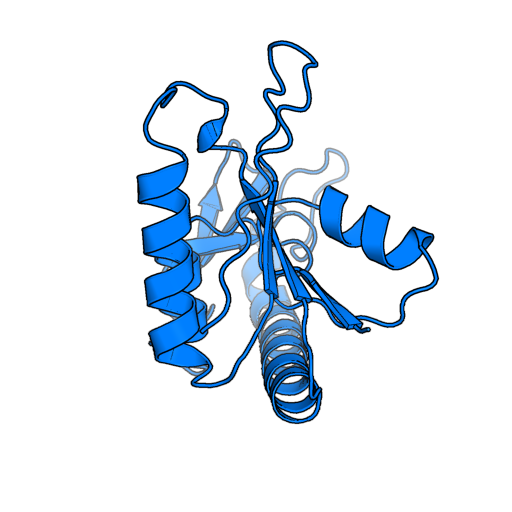866 N N . PHE A 1 108 ? 2.170 -1.865 12.772 1.00 81.88 108 PHE A N 1
ATOM 867 C CA . PHE A 1 108 ? 1.202 -2.689 13.494 1.00 81.88 108 PHE A CA 1
ATOM 868 C C . PHE A 1 108 ? 1.510 -2.692 14.993 1.00 81.88 108 PHE A C 1
ATOM 870 O O . PHE A 1 108 ? 0.598 -2.494 15.789 1.00 81.88 108 PHE A O 1
ATOM 877 N N . GLU A 1 109 ? 2.775 -2.843 15.384 1.00 84.75 109 GLU A N 1
ATOM 878 C CA . GLU A 1 109 ? 3.187 -2.781 16.791 1.00 84.75 109 GLU A CA 1
ATOM 879 C C . GLU A 1 109 ? 2.852 -1.426 17.434 1.00 84.75 109 GLU A C 1
ATOM 881 O O . GLU A 1 109 ? 2.213 -1.377 18.485 1.00 84.75 109 GLU A O 1
ATOM 886 N N . GLU A 1 110 ? 3.242 -0.315 16.806 1.00 83.31 110 GLU A N 1
ATOM 887 C CA . GLU A 1 110 ? 2.973 1.034 17.323 1.00 83.31 110 GLU A CA 1
ATOM 888 C C . GLU A 1 110 ? 1.468 1.333 17.398 1.00 83.31 110 GLU A C 1
ATOM 890 O O . GLU A 1 110 ? 0.993 1.833 18.417 1.00 83.31 110 GLU A O 1
ATOM 895 N N . PHE A 1 111 ? 0.706 0.954 16.371 1.00 81.50 111 PHE A N 1
ATOM 896 C CA . PHE A 1 111 ? -0.745 1.112 16.323 1.00 81.50 111 PHE A CA 1
ATOM 897 C C . PHE A 1 111 ? -1.438 0.360 17.470 1.00 81.50 111 PHE A C 1
ATOM 899 O O . PHE A 1 111 ? -2.294 0.917 18.159 1.00 81.50 111 PHE A O 1
ATOM 906 N N . HIS A 1 112 ? -1.045 -0.891 17.730 1.00 82.19 112 HIS A N 1
ATOM 907 C CA . HIS A 1 112 ? -1.617 -1.676 18.828 1.00 82.19 112 HIS A CA 1
ATOM 908 C C . HIS A 1 112 ? -1.257 -1.106 20.205 1.00 82.19 112 HIS A C 1
ATOM 910 O O . HIS A 1 112 ? -2.045 -1.250 21.143 1.00 82.19 112 HIS A O 1
ATOM 916 N N . ASN A 1 113 ? -0.126 -0.410 20.326 1.00 84.50 113 ASN A N 1
ATOM 917 C CA . ASN A 1 113 ? 0.306 0.236 21.566 1.00 84.50 113 ASN A CA 1
ATOM 918 C C . ASN A 1 113 ? -0.315 1.629 21.789 1.00 84.50 113 ASN A C 1
ATOM 920 O O . ASN A 1 113 ? -0.363 2.098 22.924 1.00 84.50 113 ASN A O 1
ATOM 924 N N . ASP A 1 114 ? -0.814 2.296 20.746 1.00 83.06 114 ASP A N 1
ATOM 925 C CA . ASP A 1 114 ? -1.426 3.626 20.852 1.00 83.06 114 ASP A CA 1
ATOM 926 C C . ASP A 1 114 ? -2.892 3.542 21.288 1.00 83.06 114 ASP A C 1
ATOM 928 O O . ASP A 1 114 ? -3.700 2.909 20.622 1.00 83.06 114 ASP A O 1
ATOM 932 N N . ASN A 1 115 ? -3.267 4.187 22.392 1.00 80.31 115 ASN A N 1
ATOM 933 C CA . ASN A 1 115 ? -4.635 4.155 22.923 1.00 80.31 115 ASN A CA 1
ATOM 934 C C . ASN A 1 115 ? -5.661 4.946 22.094 1.00 80.31 115 ASN A C 1
ATOM 936 O O . ASN A 1 115 ? -6.857 4.749 22.290 1.00 80.31 115 ASN A O 1
ATOM 940 N N . SER A 1 116 ? -5.235 5.860 21.217 1.00 82.75 116 SER A N 1
ATOM 941 C CA . SER A 1 116 ? -6.154 6.621 20.357 1.00 82.75 116 SER A CA 1
ATOM 942 C C . SER A 1 116 ? -5.504 6.950 19.006 1.00 82.75 116 SER A C 1
ATOM 944 O O . SER A 1 116 ? -5.209 8.118 18.725 1.00 82.75 116 SER A O 1
ATOM 946 N N . PRO A 1 117 ? -5.252 5.929 18.167 1.00 84.50 117 PRO A N 1
ATOM 947 C CA . PRO A 1 117 ? -4.596 6.120 16.888 1.00 84.50 117 PRO A CA 1
ATOM 948 C C . PRO A 1 117 ? -5.540 6.827 15.911 1.00 84.50 117 PRO A C 1
ATOM 950 O O . PRO A 1 117 ? -6.735 6.521 15.836 1.00 84.50 117 PRO A O 1
ATOM 953 N N . THR A 1 118 ? -4.995 7.756 15.127 1.00 84.50 118 THR A N 1
ATOM 954 C CA . THR A 1 118 ? -5.708 8.357 13.994 1.00 84.50 118 THR A CA 1
ATOM 955 C C . THR A 1 118 ? -5.116 7.847 12.693 1.00 84.50 118 THR A C 1
ATOM 957 O O . THR A 1 118 ? -3.953 8.095 12.387 1.00 84.50 118 THR A O 1
ATOM 960 N N . LEU A 1 119 ? -5.924 7.154 11.903 1.00 82.75 119 LEU A N 1
ATOM 961 C CA . LEU A 1 119 ? -5.589 6.689 10.568 1.00 82.75 119 LEU A CA 1
ATOM 962 C C . LEU A 1 119 ? -5.984 7.754 9.546 1.00 82.75 119 LEU A C 1
ATOM 964 O O . LEU A 1 119 ? -7.131 8.195 9.518 1.00 82.75 119 LEU A O 1
ATOM 968 N N . ILE A 1 120 ? -5.051 8.151 8.685 1.00 80.81 120 ILE A N 1
ATOM 969 C CA . ILE A 1 120 ? -5.299 9.090 7.589 1.00 80.81 120 ILE A CA 1
ATOM 970 C C . ILE A 1 120 ? -5.135 8.348 6.267 1.00 80.81 120 ILE A C 1
ATOM 972 O O . ILE A 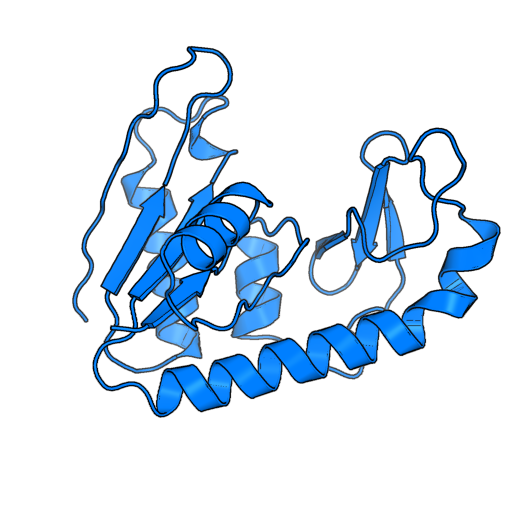1 120 ? -4.064 7.814 5.973 1.00 80.81 120 ILE A O 1
ATOM 976 N N . ARG A 1 121 ? -6.171 8.358 5.431 1.00 80.00 121 ARG A N 1
ATOM 977 C CA . ARG A 1 121 ? -6.121 7.841 4.063 1.00 80.00 121 ARG A CA 1
ATOM 978 C C . ARG A 1 121 ? -6.410 8.955 3.076 1.00 80.00 121 ARG A C 1
ATOM 980 O O . ARG A 1 121 ? -7.458 9.576 3.150 1.00 80.00 121 ARG A O 1
ATOM 987 N N . TYR A 1 122 ? -5.511 9.162 2.123 1.00 76.31 122 TYR A N 1
ATOM 988 C CA . TYR A 1 122 ? -5.798 9.991 0.957 1.00 76.31 122 TYR A CA 1
ATOM 989 C C . TYR A 1 122 ? -6.267 9.121 -0.192 1.00 76.31 122 TYR A C 1
ATOM 991 O O . TYR A 1 122 ? -5.647 8.090 -0.468 1.00 76.31 122 TYR A O 1
ATOM 999 N N . GLU A 1 123 ? -7.335 9.557 -0.846 1.00 73.44 123 GLU A N 1
ATOM 1000 C CA . GLU A 1 123 ? -7.945 8.842 -1.948 1.00 73.44 123 GLU A CA 1
ATOM 1001 C C . GLU A 1 123 ? -8.179 9.767 -3.141 1.00 73.44 123 GLU A C 1
ATOM 1003 O O . GLU A 1 123 ? -8.888 10.772 -3.052 1.00 73.44 123 GLU A O 1
ATOM 1008 N N . TRP A 1 124 ? -7.566 9.409 -4.266 1.00 64.56 124 TRP A N 1
ATOM 1009 C CA . TRP A 1 124 ? -7.673 10.150 -5.522 1.00 64.56 124 TRP A CA 1
ATOM 1010 C C . TRP A 1 124 ? -8.736 9.540 -6.444 1.00 64.56 124 TRP A C 1
ATOM 1012 O O . TRP A 1 124 ? -9.230 10.230 -7.330 1.00 64.56 124 TRP A O 1
ATOM 1022 N N . GLU A 1 125 ? -9.130 8.279 -6.236 1.00 59.44 125 GLU A N 1
ATOM 1023 C CA . GLU A 1 125 ? -10.172 7.628 -7.044 1.00 59.44 125 GLU A CA 1
ATOM 1024 C C . GLU A 1 125 ? -11.556 8.243 -6.794 1.00 59.44 125 GLU A C 1
ATOM 1026 O O . GLU A 1 125 ? -12.331 8.416 -7.731 1.00 59.44 125 GLU A O 1
ATOM 1031 N N . ILE A 1 126 ? -11.819 8.700 -5.562 1.00 59.09 126 ILE A N 1
ATOM 1032 C CA . ILE A 1 126 ? -13.038 9.447 -5.203 1.00 59.09 126 ILE A CA 1
ATOM 1033 C C . ILE A 1 126 ? -13.188 10.728 -6.045 1.00 59.09 126 ILE A C 1
ATOM 1035 O O . ILE A 1 126 ? -14.300 11.164 -6.330 1.00 59.09 126 ILE A O 1
ATOM 1039 N N . ALA A 1 127 ? -12.076 11.326 -6.470 1.00 53.88 127 ALA A N 1
ATOM 1040 C CA . ALA A 1 127 ? -12.068 12.592 -7.192 1.00 53.88 127 ALA A CA 1
ATOM 1041 C C . ALA A 1 127 ? -12.358 12.488 -8.696 1.00 53.88 127 ALA A C 1
ATOM 1043 O O . ALA A 1 127 ? -12.728 13.487 -9.301 1.00 53.88 127 ALA A O 1
ATOM 1044 N N . ASN A 1 128 ? -12.206 11.313 -9.314 1.00 51.88 128 ASN A N 1
ATOM 1045 C CA . ASN A 1 128 ? -12.203 11.182 -10.777 1.00 51.88 128 ASN A CA 1
ATOM 1046 C C . ASN A 1 128 ? -13.495 10.592 -11.379 1.00 51.88 128 ASN A C 1
ATOM 1048 O O . ASN A 1 128 ? -13.460 10.090 -12.502 1.00 51.88 128 ASN A O 1
ATOM 1052 N N . GLY A 1 129 ? -14.639 10.682 -10.689 1.00 46.69 129 GLY A N 1
ATOM 1053 C CA . GLY A 1 129 ? -15.943 10.402 -11.317 1.00 46.69 129 GLY A CA 1
ATOM 1054 C C . GLY A 1 129 ? -16.973 9.619 -10.504 1.00 46.69 129 GLY A C 1
ATOM 1055 O O . GLY A 1 129 ? -17.936 9.144 -11.096 1.00 46.69 129 GLY A O 1
ATOM 1056 N N . ASP A 1 130 ? -16.807 9.489 -9.186 1.00 53.31 130 ASP A N 1
ATOM 1057 C CA . ASP A 1 130 ? -17.725 8.730 -8.316 1.00 53.31 130 ASP A CA 1
ATOM 1058 C C . ASP A 1 130 ? -18.371 9.636 -7.236 1.00 53.31 130 ASP A C 1
ATOM 1060 O O . ASP A 1 130 ? -18.489 9.274 -6.062 1.00 53.31 130 ASP A O 1
ATOM 1064 N N . GLU A 1 131 ? -18.789 10.850 -7.630 1.00 52.47 131 GLU A N 1
ATOM 1065 C CA . GLU A 1 131 ? -19.552 11.760 -6.760 1.00 52.47 131 GLU A CA 1
ATOM 1066 C C . GLU A 1 131 ? -20.819 11.058 -6.229 1.00 52.47 131 GLU A C 1
ATOM 1068 O O . GLU A 1 131 ? -21.667 10.602 -7.000 1.00 52.47 131 GLU A O 1
ATOM 1073 N N . GLY A 1 132 ? -20.960 10.959 -4.902 1.00 56.62 132 GLY A N 1
ATOM 1074 C CA . GLY A 1 132 ? -22.089 10.312 -4.226 1.00 56.62 132 GLY A CA 1
ATOM 1075 C C . GLY A 1 132 ? -21.801 8.915 -3.663 1.00 56.62 132 GLY A C 1
ATOM 1076 O O . GLY A 1 132 ? -22.694 8.324 -3.053 1.00 56.62 132 GLY A O 1
ATOM 1077 N N . ARG A 1 133 ? -20.585 8.373 -3.834 1.00 66.12 133 ARG A N 1
ATOM 1078 C CA . ARG A 1 133 ? -20.160 7.073 -3.269 1.00 66.12 133 ARG A CA 1
ATOM 1079 C C . ARG A 1 133 ? -19.073 7.174 -2.200 1.00 66.12 133 ARG A C 1
ATOM 1081 O O . ARG A 1 133 ? -18.600 6.140 -1.724 1.00 66.12 133 ARG A O 1
ATOM 1088 N N . GLU A 1 134 ? -18.705 8.382 -1.776 1.00 69.00 134 GLU A N 1
ATOM 1089 C CA . GLU A 1 134 ? -17.637 8.616 -0.793 1.00 69.00 134 GLU A CA 1
ATOM 1090 C C . GLU A 1 134 ? -17.871 7.832 0.504 1.00 69.00 134 GLU A C 1
ATOM 1092 O O . GLU A 1 134 ? -16.958 7.213 1.047 1.00 69.00 134 GLU A O 1
ATOM 1097 N N . GLU A 1 135 ? -19.121 7.793 0.964 1.00 67.81 135 GLU A N 1
ATOM 1098 C CA . GLU A 1 135 ? -19.506 7.071 2.171 1.00 67.81 135 GLU A CA 1
ATOM 1099 C C . GLU A 1 135 ? -19.407 5.547 1.996 1.00 67.81 135 GLU A C 1
ATOM 1101 O O . GLU A 1 135 ? -18.924 4.853 2.889 1.00 67.81 135 GLU A O 1
ATOM 1106 N N . THR A 1 136 ? -19.809 5.010 0.840 1.00 75.19 136 THR A N 1
ATOM 1107 C CA . THR A 1 136 ? -19.664 3.579 0.526 1.00 75.19 136 THR A CA 1
ATOM 1108 C C . THR A 1 136 ? -18.194 3.177 0.479 1.00 75.19 136 THR A C 1
ATOM 1110 O O . THR A 1 136 ? -17.816 2.137 1.017 1.00 75.19 136 THR A O 1
ATOM 1113 N N . TYR A 1 137 ? -17.352 4.015 -0.122 1.00 75.19 137 TYR A N 1
ATOM 1114 C CA . TYR A 1 137 ? -15.921 3.765 -0.222 1.00 75.19 137 TYR A CA 1
ATOM 1115 C C . TYR A 1 137 ? -15.234 3.831 1.149 1.00 75.19 137 TYR A C 1
ATOM 1117 O O . TYR A 1 137 ? -14.478 2.931 1.514 1.00 75.19 137 TYR A O 1
ATOM 1125 N N . ALA A 1 138 ? -15.554 4.847 1.953 1.00 76.06 138 ALA A N 1
ATOM 1126 C CA . ALA A 1 138 ? -15.043 4.981 3.314 1.00 76.06 138 ALA A CA 1
ATOM 1127 C C . ALA A 1 138 ? -15.491 3.834 4.230 1.00 76.06 138 ALA A C 1
ATOM 1129 O O . ALA A 1 138 ? -14.678 3.338 5.008 1.00 76.06 138 ALA A O 1
ATOM 1130 N N . ARG A 1 139 ? -16.739 3.360 4.103 1.00 80.75 139 ARG A N 1
ATOM 1131 C CA . ARG A 1 139 ? -17.212 2.154 4.804 1.00 80.75 139 ARG A CA 1
ATOM 1132 C C . ARG A 1 139 ? -16.397 0.930 4.409 1.00 80.75 139 ARG A C 1
ATOM 1134 O O . ARG A 1 139 ? -15.923 0.231 5.289 1.00 80.75 139 ARG A O 1
ATOM 1141 N N . ARG A 1 140 ? -16.133 0.725 3.116 1.00 83.31 140 ARG A N 1
ATOM 1142 C CA . ARG A 1 140 ? -15.311 -0.403 2.658 1.00 83.31 140 ARG A CA 1
ATOM 1143 C C . ARG A 1 140 ? -13.885 -0.350 3.217 1.00 83.31 140 ARG A C 1
ATOM 1145 O O . ARG A 1 140 ? -13.354 -1.376 3.628 1.00 83.31 140 ARG A O 1
ATOM 1152 N N . ILE A 1 141 ? -13.269 0.834 3.257 1.00 82.50 141 ILE A N 1
ATOM 1153 C CA . ILE A 1 141 ? -11.969 1.025 3.920 1.00 82.50 141 ILE A CA 1
ATOM 1154 C C . ILE A 1 141 ? -12.074 0.654 5.400 1.00 82.50 141 ILE A C 1
ATOM 1156 O O . ILE A 1 141 ? -11.212 -0.057 5.909 1.00 82.50 141 ILE A O 1
ATOM 1160 N N . LYS A 1 142 ? -13.121 1.131 6.084 1.00 83.69 142 LYS A N 1
ATOM 1161 C CA . LYS A 1 142 ? -13.353 0.820 7.493 1.00 83.69 142 LYS A CA 1
ATOM 1162 C C . LYS A 1 142 ? -13.467 -0.688 7.709 1.00 83.69 142 LYS A C 1
ATOM 1164 O O . LYS A 1 142 ? -12.747 -1.196 8.551 1.00 83.69 142 LYS A O 1
ATOM 1169 N N . ASP A 1 143 ? -14.269 -1.392 6.914 1.00 85.94 143 ASP A N 1
ATOM 1170 C CA . ASP A 1 143 ? -14.465 -2.841 7.033 1.00 85.94 143 ASP A CA 1
ATOM 1171 C C . ASP A 1 143 ? -13.135 -3.608 6.909 1.00 85.94 143 ASP A C 1
ATOM 1173 O O . ASP A 1 143 ? -12.865 -4.535 7.672 1.00 85.94 143 ASP A O 1
ATOM 1177 N N . VAL A 1 144 ? -12.263 -3.187 5.985 1.00 85.94 144 VAL A N 1
ATOM 1178 C CA . VAL A 1 144 ? -10.917 -3.761 5.818 1.00 85.94 144 VAL A CA 1
ATOM 1179 C C . VAL A 1 144 ? -10.031 -3.507 7.045 1.00 85.94 144 VAL A C 1
ATOM 1181 O O . VAL A 1 144 ? -9.293 -4.392 7.488 1.00 85.94 144 VAL A O 1
ATOM 1184 N N . ILE A 1 145 ? -10.074 -2.293 7.594 1.00 84.56 145 ILE A N 1
ATOM 1185 C CA . ILE A 1 145 ? -9.290 -1.924 8.778 1.00 84.56 145 ILE A CA 1
ATOM 1186 C C . ILE A 1 145 ? -9.816 -2.657 10.018 1.00 84.56 145 ILE A C 1
ATOM 1188 O O . ILE A 1 145 ? -9.023 -3.258 10.737 1.00 84.56 145 ILE A O 1
ATOM 1192 N N . ASP A 1 146 ? -11.128 -2.676 10.245 1.00 85.44 146 ASP A N 1
ATOM 1193 C CA . ASP A 1 146 ? -11.768 -3.400 11.349 1.00 85.44 146 ASP A CA 1
ATOM 1194 C C . ASP A 1 146 ? -11.375 -4.881 11.336 1.00 85.44 146 ASP A C 1
ATOM 1196 O O . ASP A 1 146 ? -11.000 -5.435 12.371 1.00 85.44 146 ASP A O 1
ATOM 1200 N N . ALA A 1 147 ? -11.390 -5.505 10.152 1.00 83.19 147 ALA A N 1
ATOM 1201 C CA . ALA A 1 147 ? -11.009 -6.902 9.969 1.00 83.19 147 ALA A CA 1
ATOM 1202 C C . ALA A 1 147 ? -9.528 -7.193 10.272 1.00 83.19 147 ALA A C 1
ATOM 1204 O O . ALA A 1 147 ? -9.173 -8.356 10.461 1.00 83.19 147 ALA A O 1
ATOM 1205 N N . SER A 1 148 ? -8.661 -6.176 10.298 1.00 78.19 148 SER A N 1
ATOM 1206 C CA . SER A 1 148 ? -7.212 -6.348 10.483 1.00 78.19 148 SER A CA 1
ATOM 1207 C C . SER A 1 148 ? -6.681 -5.823 11.814 1.00 78.19 148 SER A C 1
ATOM 1209 O O . SER A 1 148 ? -5.699 -6.364 12.318 1.00 78.19 148 SER A O 1
ATOM 1211 N N . LEU A 1 149 ? -7.291 -4.778 12.377 1.00 74.88 149 LEU A N 1
ATOM 1212 C CA . LEU A 1 149 ? -6.729 -4.038 13.507 1.00 74.88 149 LEU A CA 1
ATOM 1213 C C . LEU A 1 149 ? -7.465 -4.243 14.834 1.00 74.88 149 LEU A C 1
ATOM 1215 O O . LEU A 1 149 ? -6.845 -4.044 15.874 1.00 74.88 149 LEU A O 1
ATOM 1219 N N . GLY A 1 150 ? -8.743 -4.648 14.829 1.00 74.38 150 GLY A N 1
ATOM 1220 C CA . GLY A 1 150 ? -9.465 -5.099 16.032 1.00 74.38 150 GLY A CA 1
ATOM 1221 C C . GLY A 1 150 ? -9.424 -4.161 17.252 1.00 74.38 150 GLY A C 1
ATOM 1222 O O . GLY A 1 150 ? -9.531 -4.633 18.383 1.00 74.38 150 GLY A O 1
ATOM 1223 N N . LYS A 1 151 ? -9.224 -2.855 17.045 1.00 79.00 151 LYS A N 1
ATOM 1224 C CA . LYS A 1 151 ? -9.016 -1.841 18.087 1.00 79.00 151 LYS A CA 1
ATOM 1225 C C . LYS A 1 151 ? -9.722 -0.551 17.706 1.00 79.00 151 LYS A C 1
ATOM 1227 O O . LYS A 1 151 ? -9.870 -0.281 16.521 1.00 79.00 151 LYS A O 1
ATOM 1232 N N . ASP A 1 152 ? -10.058 0.271 18.698 1.00 83.31 152 ASP A N 1
ATOM 1233 C CA . ASP A 1 152 ? -10.592 1.599 18.437 1.00 83.31 152 ASP A CA 1
ATOM 1234 C C . ASP A 1 152 ? -9.586 2.560 17.811 1.00 83.31 152 ASP A C 1
ATOM 1236 O O . ASP A 1 152 ? -8.450 2.705 18.265 1.00 83.31 152 ASP A O 1
ATOM 1240 N N . TYR A 1 153 ? -10.033 3.246 16.760 1.00 84.38 153 TYR A N 1
ATOM 1241 C CA . TYR A 1 153 ? -9.266 4.242 16.022 1.00 84.38 153 TYR A CA 1
ATOM 1242 C C . TYR A 1 153 ? -10.172 5.366 15.528 1.00 84.38 153 TYR A C 1
ATOM 1244 O O . TYR A 1 153 ? -11.383 5.205 15.394 1.00 84.38 153 TYR A O 1
ATOM 1252 N N . ASN A 1 154 ? -9.564 6.504 15.205 1.00 84.25 154 ASN A N 1
ATOM 1253 C CA . ASN A 1 154 ? -10.203 7.529 14.388 1.00 84.25 154 ASN A CA 1
ATOM 1254 C C . ASN A 1 154 ? -9.756 7.325 12.942 1.00 84.25 154 ASN A C 1
ATOM 1256 O O . ASN A 1 154 ? -8.561 7.219 12.686 1.00 84.25 154 ASN A O 1
ATOM 1260 N N . LEU A 1 155 ? -10.683 7.281 11.991 1.00 83.81 155 LEU A N 1
ATOM 1261 C CA . LEU A 1 155 ? -10.352 7.270 10.565 1.00 83.81 155 LEU A CA 1
ATOM 1262 C C . LEU A 1 155 ? -10.656 8.634 9.960 1.00 83.81 155 LEU A C 1
ATOM 1264 O O . LEU A 1 155 ? -11.705 9.210 10.217 1.00 83.81 155 LEU A O 1
ATOM 1268 N N . ILE A 1 156 ? -9.729 9.135 9.155 1.00 81.06 156 ILE A N 1
ATOM 1269 C CA . ILE A 1 156 ? -9.871 10.338 8.347 1.00 81.06 156 ILE A CA 1
ATOM 1270 C C . ILE A 1 156 ? -9.619 9.925 6.900 1.00 81.06 156 ILE A C 1
ATOM 1272 O O . ILE A 1 156 ? -8.522 9.478 6.559 1.00 81.06 156 ILE A O 1
ATOM 1276 N N . VAL A 1 157 ? -10.628 10.080 6.045 1.00 78.06 157 VAL A N 1
ATOM 1277 C CA . VAL A 1 157 ? -10.498 9.871 4.599 1.00 78.06 157 VAL A CA 1
ATOM 1278 C C . VAL A 1 157 ? -10.483 11.233 3.919 1.00 78.06 157 VAL A C 1
ATOM 1280 O O . VAL A 1 157 ? -11.427 12.003 4.025 1.00 78.06 157 VAL A O 1
ATOM 1283 N N . ILE A 1 158 ? -9.395 11.543 3.228 1.00 75.25 158 ILE A N 1
ATOM 1284 C CA . ILE A 1 158 ? -9.204 12.798 2.509 1.00 75.25 158 ILE A CA 1
ATOM 1285 C C . ILE A 1 158 ? -9.383 12.514 1.022 1.00 75.25 158 ILE A C 1
ATOM 1287 O O . ILE A 1 158 ? -8.572 11.813 0.418 1.00 75.25 158 ILE A O 1
ATOM 1291 N N . SER A 1 159 ? -10.424 13.088 0.430 1.00 70.31 159 SER A N 1
ATOM 1292 C CA . SER A 1 159 ? -10.599 13.160 -1.020 1.00 70.31 159 SER A CA 1
ATOM 1293 C C . SER A 1 159 ? -10.206 14.548 -1.507 1.00 70.31 159 SER A C 1
ATOM 1295 O O . SER A 1 159 ? -10.580 15.547 -0.897 1.00 70.31 159 SER A O 1
ATOM 1297 N N . ASN A 1 160 ? -9.471 14.641 -2.608 1.00 61.38 160 ASN A N 1
ATOM 1298 C CA . ASN A 1 160 ? -9.167 15.931 -3.215 1.00 61.38 160 ASN A CA 1
ATOM 1299 C C . ASN A 1 160 ? -9.449 15.857 -4.705 1.00 61.38 160 ASN A C 1
ATOM 1301 O O . ASN A 1 160 ? -8.841 15.037 -5.394 1.00 61.38 160 ASN A O 1
ATOM 1305 N N . ASP A 1 161 ? -10.340 16.716 -5.190 1.00 52.62 161 ASP A N 1
ATOM 1306 C CA . ASP A 1 161 ? -10.577 16.847 -6.616 1.00 52.62 161 ASP A CA 1
ATOM 1307 C C . ASP A 1 161 ? -9.434 17.653 -7.238 1.00 52.62 161 ASP A C 1
ATOM 1309 O O . ASP A 1 161 ? -9.412 18.887 -7.243 1.00 52.62 161 ASP A O 1
ATOM 1313 N N . ILE A 1 162 ? -8.436 16.911 -7.723 1.00 43.53 162 ILE A N 1
ATOM 1314 C CA . ILE A 1 162 ? -7.241 17.459 -8.369 1.00 43.53 162 ILE A CA 1
ATOM 1315 C C . ILE A 1 162 ? -7.629 18.257 -9.629 1.00 43.53 162 ILE A C 1
ATOM 1317 O O . ILE A 1 162 ? -6.902 19.177 -10.002 1.00 43.53 162 ILE A O 1
ATOM 1321 N N . LEU A 1 163 ? -8.775 17.967 -10.262 1.00 38.88 163 LEU A N 1
ATOM 1322 C CA . LEU A 1 163 ? -9.230 18.663 -11.467 1.00 38.88 163 LEU A CA 1
ATOM 1323 C C . LEU A 1 163 ? -9.916 19.997 -11.150 1.00 38.88 163 LEU A C 1
ATOM 1325 O O . LEU A 1 163 ? -9.756 20.948 -11.917 1.00 38.88 163 LEU A O 1
ATOM 1329 N N . SER A 1 164 ? -10.636 20.111 -10.030 1.00 46.53 164 SER A N 1
ATOM 1330 C CA . SER A 1 164 ? -11.302 21.369 -9.645 1.00 46.53 164 SER A CA 1
ATOM 1331 C C . SER A 1 164 ? -10.494 22.258 -8.698 1.00 46.53 164 SER A C 1
ATOM 1333 O O . SER A 1 164 ? -10.916 23.382 -8.412 1.00 46.53 164 SER A O 1
ATOM 1335 N N . ASN A 1 165 ? -9.329 21.796 -8.225 1.00 43.94 165 ASN A N 1
ATOM 1336 C CA . ASN A 1 165 ? -8.512 22.490 -7.222 1.00 43.94 165 ASN A CA 1
ATOM 1337 C C . ASN A 1 165 ? -9.298 22.771 -5.918 1.00 43.94 165 ASN A C 1
ATOM 1339 O O . ASN A 1 165 ? -8.975 23.693 -5.163 1.00 43.94 165 ASN A O 1
ATOM 1343 N N . ARG A 1 166 ? -10.366 21.998 -5.666 1.00 41.12 166 ARG A N 1
ATOM 1344 C CA . ARG A 1 166 ? -11.185 22.062 -4.455 1.00 41.12 166 ARG A CA 1
ATOM 1345 C C . ARG A 1 166 ? -10.879 20.846 -3.592 1.00 41.12 166 ARG A C 1
ATOM 1347 O O . ARG A 1 166 ? -11.252 19.720 -3.918 1.00 41.12 166 ARG A O 1
ATOM 1354 N N . VAL A 1 167 ? -10.268 21.099 -2.438 1.00 47.47 167 VAL A N 1
ATOM 1355 C CA . VAL A 1 167 ? -10.184 20.103 -1.369 1.00 47.47 167 VAL A CA 1
ATOM 1356 C C . VAL A 1 167 ? -11.585 19.937 -0.795 1.00 47.47 167 VAL A C 1
ATOM 1358 O O . VAL A 1 167 ? -12.059 20.781 -0.035 1.00 47.47 167 VAL A O 1
ATOM 1361 N N . LYS A 1 168 ? -12.278 18.867 -1.185 1.00 49.34 168 LYS A N 1
ATOM 1362 C CA . LYS A 1 168 ? -13.496 18.432 -0.503 1.00 49.34 168 LYS A CA 1
ATOM 1363 C C . LYS A 1 168 ? -13.064 17.527 0.643 1.00 49.34 168 LYS A C 1
ATOM 1365 O O . LYS A 1 168 ? -12.960 16.311 0.494 1.00 49.34 168 LYS A O 1
ATOM 1370 N N . GLU A 1 169 ? -12.740 18.148 1.772 1.00 51.62 169 GLU A N 1
ATOM 1371 C CA . GLU A 1 169 ? -12.396 17.422 2.988 1.00 51.62 169 GLU A CA 1
ATOM 1372 C C . GLU A 1 169 ? -13.658 16.731 3.526 1.00 51.62 169 GLU A C 1
ATOM 1374 O O . GLU A 1 169 ? -14.485 17.330 4.211 1.00 51.62 169 GLU A O 1
ATOM 1379 N N . ASN A 1 170 ? -13.845 15.467 3.153 1.00 54.31 170 ASN A N 1
ATOM 1380 C CA . ASN A 1 170 ? -14.908 14.628 3.688 1.00 54.31 170 ASN A CA 1
ATOM 1381 C C . ASN A 1 170 ? -14.388 13.899 4.929 1.00 54.31 170 ASN A C 1
ATOM 1383 O O . ASN A 1 170 ? -14.062 12.715 4.880 1.00 54.31 170 ASN A O 1
ATOM 1387 N N . THR A 1 171 ? -14.300 14.601 6.055 1.00 54.16 171 THR A N 1
ATOM 1388 C CA . THR A 1 171 ? -13.846 13.982 7.305 1.00 54.16 171 THR A CA 1
ATOM 1389 C C . THR A 1 171 ? -14.950 13.106 7.884 1.00 54.16 171 THR A C 1
ATOM 1391 O O . THR A 1 171 ? -15.844 13.567 8.593 1.00 54.16 171 THR A O 1
ATOM 1394 N N . LEU A 1 172 ? -14.895 11.818 7.557 1.00 58.50 172 LEU A N 1
ATOM 1395 C CA . LEU A 1 172 ? -15.796 10.808 8.096 1.00 58.50 172 LEU A CA 1
ATOM 1396 C C . LEU A 1 172 ? -15.201 10.219 9.370 1.00 58.50 172 LEU A C 1
ATOM 1398 O O . LEU A 1 172 ? -14.330 9.359 9.309 1.00 58.50 172 LEU A O 1
ATOM 1402 N N . PHE A 1 173 ? -15.685 10.678 10.523 1.00 57.50 173 PHE A N 1
ATOM 1403 C CA . PHE A 1 173 ? -15.285 10.126 11.811 1.00 57.50 173 PHE A CA 1
ATOM 1404 C C . PHE A 1 173 ? -16.011 8.815 12.068 1.00 57.50 173 PHE A C 1
ATOM 1406 O O . PHE A 1 173 ? -17.216 8.788 12.321 1.00 57.50 173 PHE A O 1
ATOM 1413 N N . PHE A 1 174 ? -15.249 7.734 12.074 1.00 60.22 174 PHE A N 1
ATOM 1414 C CA . PHE A 1 174 ? -15.712 6.469 12.606 1.00 60.22 174 PHE A CA 1
ATOM 1415 C C . PHE A 1 174 ? -15.096 6.280 13.987 1.00 60.22 174 PHE A C 1
ATOM 1417 O O . PHE A 1 174 ? -13.879 6.352 14.126 1.00 60.22 174 PHE A O 1
ATOM 1424 N N . LYS A 1 175 ? -15.948 6.071 14.989 1.00 57.16 175 LYS A N 1
ATOM 1425 C CA . LYS A 1 175 ? -15.568 5.439 16.251 1.00 57.16 175 LYS A CA 1
ATOM 1426 C C . LYS A 1 175 ? -16.073 4.008 16.165 1.00 57.16 175 LYS A C 1
ATOM 1428 O O . LYS A 1 175 ? -17.235 3.818 15.793 1.00 57.16 175 LYS A O 1
ATOM 1433 N N . SER A 1 176 ? -15.203 3.036 16.389 1.00 54.69 176 SER A N 1
ATOM 1434 C CA . SER A 1 176 ? -15.649 1.681 16.718 1.00 54.69 176 SER A CA 1
ATOM 1435 C C . SER A 1 176 ? -16.241 1.631 18.123 1.00 54.69 176 SER A C 1
ATOM 1437 O O . SER A 1 176 ? -16.014 2.585 18.907 1.00 54.69 176 SER A O 1
#

Secondary structure (DSSP, 8-state):
--EEE-SS-HHHHHHHHHTT-----SSTTEE--HHHHHHHHTS--TTTTTTS-EEEETTTTEEEETTT--EESSSS-B-TTS-B-GGGHHHHHHHHHHHHHHHHHHHHHHHHH-SS-EEEEEESGGGGT-TT-HHHHHHHHHHHHHHHH-S--EEEEEE-BTTTTB----------

Foldseek 3Di:
DAEEELEADCVVVVVCVVVVHPHFYQQHQKHADLQLSLCLFQVDDLCQFLVVDWDQDDQQQWIARPRSRIIHRPQADDDPVNGHDPVCSVVRSVVSSVVNVVSNVVNLVVLLVDQEYEYEYEDAPCQPDVPPCPVVSVVSSVVSCCNGNVHWYWYFYWYDNPPVRDGPRPGDGDTD